Protein AF-A0ABD0NVF2-F1 (afdb_monomer_lite)

Foldseek 3Di:
DPDDDPPDPVPDPPDWDFDFAFPDADPVVFKGWGFTQDIPNHGDPGTDTDIDGD

pLDDT: mean 86.41, std 18.97, range [43.62, 98.81]

Structure (mmCIF, N/CA/C/O backbone):
data_AF-A0ABD0NVF2-F1
#
_entry.id   AF-A0ABD0NVF2-F1
#
loop_
_atom_site.group_PDB
_atom_site.id
_atom_site.type_symbol
_a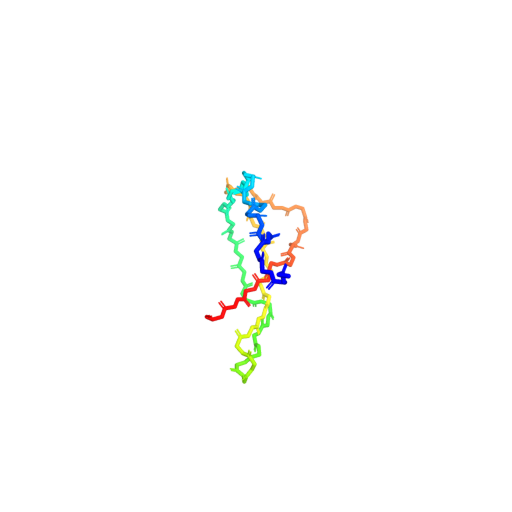tom_site.label_atom_id
_atom_site.label_alt_id
_atom_site.label_comp_id
_atom_site.label_asym_id
_atom_site.label_entity_id
_atom_site.label_seq_id
_atom_site.pdbx_PDB_ins_code
_atom_site.Cartn_x
_atom_site.Cartn_y
_atom_site.Cartn_z
_atom_site.occupancy
_atom_site.B_iso_or_equiv
_atom_site.auth_seq_id
_atom_site.auth_comp_id
_atom_site.auth_asym_id
_atom_site.auth_atom_id
_atom_site.pdbx_PDB_model_num
ATOM 1 N N . THR A 1 1 ? 16.630 38.340 18.963 1.00 43.62 1 THR A N 1
ATOM 2 C CA . THR A 1 1 ? 15.578 38.166 17.955 1.00 43.62 1 THR A CA 1
ATOM 3 C C . THR A 1 1 ? 15.650 36.729 17.526 1.00 43.62 1 THR A C 1
ATOM 5 O O . THR A 1 1 ? 16.483 36.378 16.706 1.00 43.62 1 THR A O 1
ATOM 8 N N . GLU A 1 2 ? 14.930 35.888 18.259 1.00 49.34 2 GLU A N 1
ATOM 9 C CA . GLU A 1 2 ? 14.604 34.532 17.835 1.00 49.34 2 GLU A CA 1
ATOM 10 C C . GLU A 1 2 ? 13.427 34.701 16.885 1.00 49.34 2 GLU A C 1
ATOM 12 O O . GLU A 1 2 ? 12.377 35.116 17.355 1.00 49.34 2 GLU A O 1
ATOM 17 N N . GLU A 1 3 ? 13.623 34.510 15.584 1.00 54.81 3 GLU A N 1
ATOM 18 C CA . GLU A 1 3 ? 12.557 34.228 14.618 1.00 54.81 3 GLU A CA 1
ATOM 19 C C . GLU A 1 3 ? 13.167 34.017 13.227 1.00 54.81 3 GLU A C 1
ATOM 21 O O . GLU A 1 3 ? 14.072 34.741 12.820 1.00 54.81 3 GLU A O 1
ATOM 26 N N . GLU A 1 4 ? 12.631 33.005 12.544 1.00 56.50 4 GLU A N 1
ATOM 27 C CA . GLU A 1 4 ? 12.712 32.749 11.102 1.00 56.50 4 GLU A CA 1
ATOM 28 C C . GLU A 1 4 ? 14.063 32.341 10.497 1.00 56.50 4 GLU A C 1
ATOM 30 O O . GLU A 1 4 ? 14.821 33.156 9.993 1.00 56.50 4 GLU A O 1
ATOM 35 N N . GLU A 1 5 ? 14.274 31.025 10.392 1.00 50.16 5 GLU A N 1
ATOM 36 C CA . GLU A 1 5 ? 14.662 30.425 9.106 1.00 50.16 5 GLU A CA 1
ATOM 37 C C . GLU A 1 5 ? 14.325 28.922 9.099 1.00 50.16 5 GLU A C 1
ATOM 39 O O . GLU A 1 5 ? 15.181 28.042 9.125 1.00 50.16 5 GLU A O 1
ATOM 44 N N . ALA A 1 6 ? 13.029 28.603 9.062 1.00 52.47 6 ALA A N 1
ATOM 45 C CA . ALA A 1 6 ? 12.586 27.343 8.466 1.00 52.47 6 ALA A CA 1
ATOM 46 C C . ALA A 1 6 ? 12.542 27.555 6.945 1.00 52.47 6 ALA A C 1
ATOM 48 O O . ALA A 1 6 ? 11.474 27.608 6.338 1.00 52.47 6 ALA A O 1
ATOM 49 N N . ALA A 1 7 ? 13.715 27.799 6.353 1.00 47.62 7 ALA A N 1
ATOM 50 C CA . ALA A 1 7 ? 13.863 27.937 4.916 1.00 47.62 7 ALA A CA 1
ATOM 51 C C . ALA A 1 7 ? 13.492 26.594 4.276 1.00 47.62 7 ALA A C 1
ATOM 53 O O . ALA A 1 7 ? 14.115 25.567 4.544 1.00 47.62 7 ALA A O 1
ATOM 54 N N . SER A 1 8 ? 12.410 26.632 3.502 1.00 52.62 8 SER A N 1
ATOM 55 C CA . SER A 1 8 ? 11.878 25.563 2.663 1.00 52.62 8 SER A CA 1
ATOM 56 C C . SER A 1 8 ? 12.997 24.746 2.006 1.00 52.62 8 SER A C 1
ATOM 58 O O . SER A 1 8 ? 13.676 25.213 1.097 1.00 52.62 8 SER A O 1
ATOM 60 N N . SER A 1 9 ? 13.168 23.505 2.462 1.00 51.56 9 SER A N 1
ATOM 61 C CA . SER A 1 9 ? 13.908 22.457 1.758 1.00 51.56 9 SER A CA 1
ATOM 62 C C . SER A 1 9 ? 12.961 21.653 0.858 1.00 51.56 9 SER A C 1
ATOM 64 O O . SER A 1 9 ? 13.011 20.427 0.804 1.00 51.56 9 SER A O 1
ATOM 66 N N . GLU A 1 10 ? 12.067 22.342 0.144 1.00 57.31 10 GLU A N 1
ATOM 67 C CA . GLU A 1 10 ? 11.230 21.769 -0.921 1.00 57.31 10 GLU A CA 1
ATOM 68 C C . GLU A 1 10 ? 11.980 21.771 -2.265 1.00 57.31 10 GLU A C 1
ATOM 70 O O . GLU A 1 10 ? 11.397 21.992 -3.325 1.00 57.31 10 GLU A O 1
ATOM 75 N N . GLU A 1 11 ? 13.296 21.548 -2.234 1.00 52.53 11 GLU A N 1
ATOM 76 C CA . GLU A 1 11 ? 14.110 21.402 -3.437 1.00 52.53 11 GLU A CA 1
ATOM 77 C C . GLU A 1 11 ? 13.776 20.049 -4.086 1.00 52.53 11 GLU A C 1
ATOM 79 O O . GLU A 1 11 ? 14.253 18.992 -3.677 1.00 52.53 11 GLU A O 1
ATOM 84 N N . ASP A 1 12 ? 12.866 20.095 -5.060 1.00 55.91 12 ASP A N 1
ATOM 85 C CA . ASP A 1 12 ? 12.512 19.018 -5.987 1.00 55.91 12 ASP A CA 1
ATOM 86 C C . ASP A 1 12 ? 12.165 17.674 -5.326 1.00 55.91 12 ASP A C 1
ATOM 88 O O . ASP A 1 12 ? 12.780 16.632 -5.572 1.00 55.91 12 ASP A O 1
ATOM 92 N N . SER A 1 13 ? 11.090 17.657 -4.531 1.00 71.00 13 SER A N 1
ATOM 93 C CA . SER A 1 13 ? 10.433 16.397 -4.168 1.00 71.00 13 SER A CA 1
ATOM 94 C C . SER A 1 13 ? 9.825 15.756 -5.419 1.00 71.00 13 SER A C 1
ATOM 96 O O . SER A 1 13 ? 8.674 16.010 -5.783 1.00 71.00 13 SER A O 1
ATOM 98 N N . ILE A 1 14 ? 10.616 14.926 -6.106 1.00 84.56 14 ILE A N 1
ATOM 99 C CA . ILE A 1 14 ? 10.173 14.148 -7.264 1.00 84.56 14 ILE A CA 1
ATOM 100 C C . ILE A 1 14 ? 8.950 13.330 -6.841 1.00 84.56 14 ILE A C 1
ATOM 102 O O . ILE A 1 14 ? 9.033 12.416 -6.020 1.00 84.56 14 ILE A O 1
ATOM 106 N N . SER A 1 15 ? 7.797 13.682 -7.405 1.00 87.75 15 SER A N 1
ATOM 107 C CA . SER A 1 15 ? 6.546 12.973 -7.168 1.00 87.75 15 SER A CA 1
ATOM 108 C C . SER A 1 15 ? 6.498 11.717 -8.029 1.00 87.75 15 SER A C 1
ATOM 110 O O . SER A 1 15 ? 6.718 11.783 -9.236 1.00 87.75 15 SER A O 1
ATOM 112 N N . PHE A 1 16 ? 6.165 10.583 -7.416 1.00 89.62 16 PHE A N 1
ATOM 113 C CA . PHE A 1 16 ? 5.953 9.321 -8.119 1.00 89.62 16 PHE A CA 1
ATOM 114 C C . PHE A 1 16 ? 4.492 8.889 -8.025 1.00 89.62 16 PHE A C 1
ATOM 116 O O . PHE A 1 16 ? 3.835 9.045 -6.995 1.00 89.62 16 PHE A O 1
ATOM 123 N N . ARG A 1 17 ? 3.990 8.285 -9.097 1.00 95.25 17 ARG A N 1
ATOM 124 C CA . ARG A 1 17 ? 2.708 7.585 -9.139 1.00 95.25 17 ARG A CA 1
ATOM 125 C C . ARG A 1 17 ? 2.948 6.127 -8.776 1.00 95.25 17 ARG A C 1
ATOM 127 O O . ARG A 1 17 ? 3.677 5.412 -9.460 1.00 95.25 17 ARG A O 1
ATOM 134 N N . GLY A 1 18 ? 2.310 5.674 -7.706 1.00 96.31 18 GLY A N 1
ATOM 135 C CA . GLY A 1 18 ? 2.349 4.283 -7.268 1.00 96.31 18 GLY A CA 1
ATOM 136 C C . GLY A 1 18 ? 0.959 3.674 -7.171 1.00 96.31 18 GLY A C 1
ATOM 137 O O . GLY A 1 18 ? -0.031 4.389 -7.016 1.00 96.31 18 GLY A O 1
ATOM 138 N N . SER A 1 19 ? 0.880 2.347 -7.242 1.00 98.00 19 SER A N 1
ATOM 139 C CA . SER A 1 19 ? -0.331 1.602 -6.890 1.00 98.00 19 SER A CA 1
ATOM 140 C C . SER A 1 19 ? 0.001 0.412 -5.992 1.00 98.00 19 SER A C 1
ATOM 142 O O . SER A 1 19 ? 1.117 -0.115 -5.986 1.00 98.00 19 SER A O 1
ATOM 144 N N . GLY A 1 20 ? -0.968 0.027 -5.169 1.00 97.44 20 GLY A N 1
ATOM 145 C CA . GLY A 1 20 ? -0.802 -0.970 -4.124 1.00 97.44 20 GLY A CA 1
ATOM 146 C C . GLY A 1 20 ? -2.070 -1.119 -3.295 1.00 97.44 20 GLY A C 1
ATOM 147 O O . GLY A 1 20 ? -3.144 -0.680 -3.707 1.00 97.44 20 GLY A O 1
ATOM 148 N N . VAL A 1 21 ? -1.941 -1.720 -2.118 1.00 98.44 21 VAL A N 1
ATOM 149 C CA . VAL A 1 21 ? -3.060 -1.961 -1.195 1.00 98.44 21 VAL A CA 1
ATOM 150 C C . VAL A 1 21 ? -2.780 -1.360 0.177 1.00 98.44 21 VAL A C 1
ATOM 152 O O . VAL A 1 21 ? -1.626 -1.188 0.562 1.00 98.44 21 VAL A O 1
ATOM 155 N N . CYS A 1 22 ? -3.827 -1.057 0.944 1.00 98.44 22 CYS A N 1
ATOM 156 C CA . CYS A 1 22 ? -3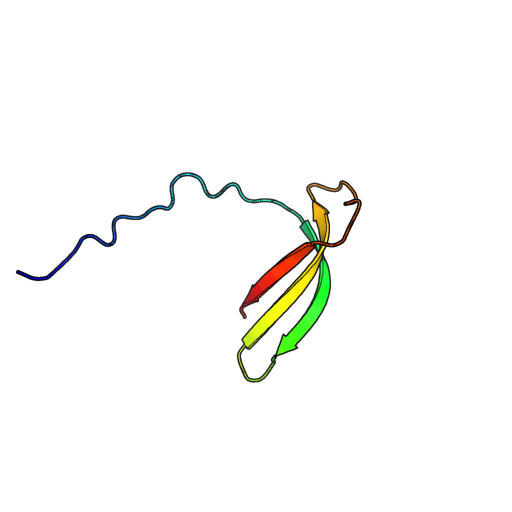.672 -0.690 2.351 1.00 98.44 22 CYS A CA 1
ATOM 157 C C . CYS A 1 22 ? -3.062 -1.868 3.125 1.00 98.44 22 CYS A C 1
ATOM 159 O O . CYS A 1 22 ? -3.672 -2.932 3.201 1.00 98.44 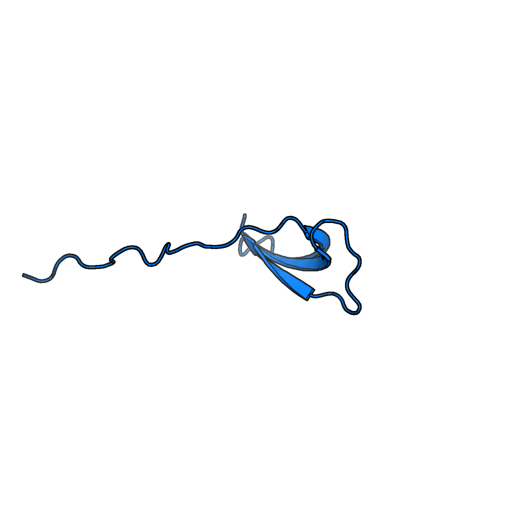22 CYS A O 1
ATOM 161 N N . LYS A 1 23 ? -1.872 -1.677 3.708 1.00 98.50 23 LYS A N 1
ATOM 162 C CA . LYS A 1 23 ? -1.211 -2.687 4.547 1.00 98.50 23 LYS A CA 1
ATOM 163 C C . LYS A 1 23 ? -1.857 -2.721 5.925 1.00 98.50 23 LYS A C 1
ATOM 165 O O . LYS A 1 23 ? -2.218 -3.780 6.426 1.00 98.50 23 LYS A O 1
ATOM 170 N N . TRP A 1 24 ? -2.014 -1.546 6.520 1.00 98.81 24 TRP A N 1
ATOM 171 C CA . TRP A 1 24 ? -2.767 -1.325 7.746 1.00 98.81 24 TRP A CA 1
ATOM 172 C C . TRP A 1 24 ? -3.037 0.168 7.904 1.00 98.81 24 TRP A C 1
ATOM 174 O O . TRP A 1 24 ? -2.290 1.007 7.395 1.00 98.81 24 TRP A O 1
ATOM 184 N N . PHE A 1 25 ? -4.086 0.492 8.653 1.00 98.75 25 PHE A N 1
ATOM 185 C CA . PHE A 1 25 ? -4.416 1.866 8.997 1.00 98.75 25 PHE A CA 1
ATOM 186 C C . PHE A 1 25 ? -4.872 1.943 10.451 1.00 98.75 25 PHE A C 1
ATOM 188 O O . PHE A 1 25 ? -5.761 1.203 10.876 1.00 98.75 25 PHE A O 1
ATOM 195 N N . ASN A 1 26 ? -4.261 2.834 11.228 1.00 98.38 26 ASN A N 1
ATOM 196 C CA . ASN A 1 26 ? -4.717 3.145 12.571 1.00 98.38 26 ASN A CA 1
ATOM 197 C C . ASN A 1 26 ? -5.762 4.257 12.490 1.00 98.38 26 ASN A C 1
ATOM 199 O O . ASN A 1 26 ? -5.425 5.437 12.464 1.00 98.38 26 ASN A O 1
ATOM 203 N N . VAL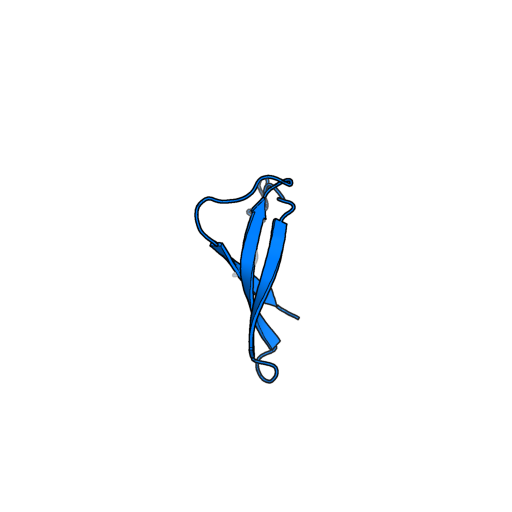 A 1 27 ? -7.038 3.873 12.507 1.00 98.50 27 VAL A N 1
ATOM 204 C CA . VAL A 1 27 ? -8.162 4.818 12.402 1.00 98.50 27 VAL A CA 1
ATOM 205 C C . VAL A 1 27 ? -8.152 5.859 13.525 1.00 98.50 27 VAL A C 1
ATOM 207 O O . VAL A 1 27 ? -8.472 7.016 13.285 1.00 98.50 27 VAL A O 1
ATOM 210 N N . ARG A 1 28 ? -7.754 5.483 14.749 1.00 97.88 28 ARG A N 1
ATOM 211 C CA . ARG A 1 28 ? -7.741 6.415 15.889 1.00 97.88 28 ARG A CA 1
ATOM 212 C C . ARG A 1 28 ? -6.648 7.473 15.758 1.00 97.88 28 ARG A C 1
ATOM 214 O O . ARG A 1 28 ? -6.859 8.602 16.180 1.00 97.88 28 ARG A O 1
ATOM 221 N N . MET A 1 29 ? -5.484 7.083 15.242 1.00 97.94 29 MET A N 1
ATOM 222 C CA . MET A 1 29 ? -4.333 7.977 15.106 1.00 97.94 29 MET A CA 1
ATOM 223 C C . MET A 1 29 ? -4.242 8.650 13.727 1.00 97.94 29 MET A C 1
ATOM 225 O O . MET A 1 29 ? -3.430 9.550 13.568 1.00 97.94 29 MET A O 1
ATOM 229 N N . GLY A 1 30 ? -5.048 8.237 12.743 1.00 98.38 30 GLY A N 1
ATOM 230 C CA . GLY A 1 30 ? -5.148 8.896 11.436 1.00 98.38 30 GLY A CA 1
ATOM 231 C C . GLY A 1 30 ? -3.996 8.615 10.468 1.00 98.38 30 GLY A C 1
ATOM 232 O O . GLY A 1 30 ? -3.789 9.387 9.535 1.00 98.38 30 GLY A O 1
ATOM 233 N N . PHE A 1 31 ? -3.240 7.532 10.665 1.00 98.62 31 PHE A N 1
ATOM 234 C CA . PHE A 1 31 ? -2.118 7.186 9.791 1.00 98.62 31 PHE A CA 1
ATOM 235 C C . PHE A 1 31 ? -1.969 5.682 9.584 1.00 98.62 31 PHE A C 1
ATOM 237 O O . PHE A 1 31 ? -2.484 4.857 10.347 1.00 98.62 31 PHE A O 1
ATOM 244 N N . GLY A 1 32 ? -1.217 5.321 8.554 1.00 98.62 32 GLY A N 1
ATOM 245 C CA . GLY A 1 32 ? -0.940 3.937 8.222 1.00 98.62 32 GLY A CA 1
ATOM 246 C C . GLY A 1 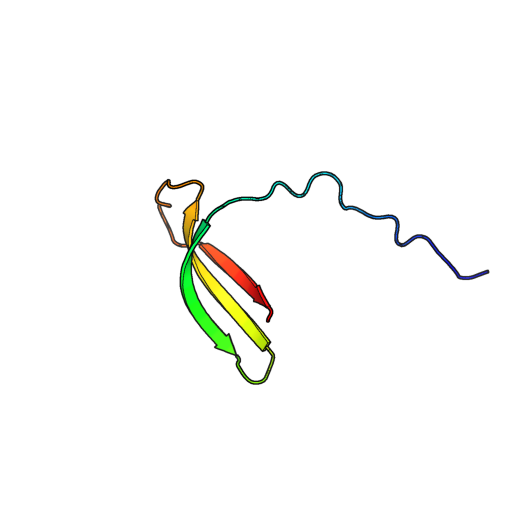32 ? 0.137 3.789 7.167 1.00 98.62 32 GLY A C 1
ATOM 247 O O . GLY A 1 32 ? 0.913 4.708 6.905 1.00 98.62 32 GLY A O 1
ATOM 248 N N . PHE A 1 33 ? 0.156 2.611 6.554 1.00 98.75 33 PHE A N 1
ATOM 249 C CA . PHE A 1 33 ? 1.029 2.318 5.428 1.00 98.75 33 PHE A CA 1
ATOM 250 C C . PHE A 1 33 ? 0.259 1.632 4.305 1.00 98.75 33 PHE A C 1
ATOM 252 O O . PHE A 1 33 ? -0.580 0.754 4.532 1.00 98.75 33 PHE A O 1
ATOM 259 N N . LEU A 1 34 ? 0.602 1.999 3.076 1.00 98.62 34 LEU A N 1
ATOM 260 C CA . LEU A 1 34 ? 0.308 1.215 1.886 1.00 98.62 34 LEU A CA 1
ATOM 261 C C . LEU A 1 34 ? 1.443 0.222 1.647 1.00 98.62 34 LEU A C 1
ATOM 263 O O . LEU A 1 34 ? 2.608 0.520 1.898 1.00 98.62 34 LEU A O 1
ATOM 267 N N . SER A 1 35 ? 1.095 -0.938 1.107 1.00 98.56 35 SER A N 1
ATOM 268 C CA . SER A 1 35 ? 2.031 -1.841 0.454 1.00 98.56 35 SER A CA 1
ATOM 269 C C . SER A 1 35 ? 1.970 -1.558 -1.047 1.00 98.56 35 SER A C 1
ATOM 271 O O . SER A 1 35 ? 1.047 -2.000 -1.736 1.00 98.56 35 SER A O 1
ATOM 273 N N . MET A 1 36 ? 2.902 -0.740 -1.535 1.00 98.44 36 MET A N 1
ATOM 274 C CA . MET A 1 36 ? 3.018 -0.360 -2.942 1.00 98.44 36 MET A CA 1
ATOM 275 C C . MET A 1 36 ? 3.684 -1.485 -3.730 1.00 98.44 36 MET A C 1
ATOM 277 O O . MET A 1 36 ? 4.766 -1.940 -3.369 1.00 98.44 36 MET A O 1
ATOM 281 N N . THR A 1 37 ? 3.053 -1.921 -4.818 1.00 98.44 37 THR A N 1
ATOM 282 C CA . THR A 1 37 ? 3.545 -3.009 -5.680 1.00 98.44 37 THR A CA 1
ATOM 283 C C . THR A 1 37 ? 3.874 -2.546 -7.091 1.00 98.44 37 THR A C 1
ATOM 285 O O . THR A 1 37 ? 4.525 -3.283 -7.824 1.00 98.44 37 THR A O 1
ATOM 288 N N . HIS A 1 38 ? 3.457 -1.335 -7.474 1.00 98.06 38 HIS A N 1
ATOM 289 C CA . HIS A 1 38 ? 3.811 -0.734 -8.755 1.00 98.06 38 HIS A CA 1
ATOM 290 C C . HIS A 1 38 ? 4.303 0.697 -8.573 1.00 98.06 38 HIS A C 1
ATOM 292 O O . HIS A 1 38 ? 3.754 1.444 -7.761 1.00 98.06 38 HIS A O 1
ATOM 298 N N . ARG A 1 39 ? 5.275 1.095 -9.394 1.00 96.31 39 ARG A N 1
ATOM 299 C CA . ARG A 1 39 ? 5.772 2.470 -9.508 1.00 96.31 39 ARG A CA 1
ATOM 300 C C . ARG A 1 39 ? 5.818 2.868 -10.979 1.00 96.31 39 ARG A C 1
ATOM 302 O O . ARG A 1 39 ? 6.403 2.151 -11.781 1.00 96.31 39 ARG A O 1
ATOM 309 N N . GLU A 1 40 ? 5.169 3.973 -11.336 1.00 94.88 40 GLU A N 1
ATOM 310 C CA . GLU A 1 40 ? 4.997 4.436 -12.725 1.00 94.88 40 GLU A CA 1
ATOM 311 C C . GLU A 1 40 ? 4.432 3.352 -13.665 1.00 94.88 40 GLU A C 1
ATOM 313 O O . GLU A 1 40 ? 4.811 3.234 -14.826 1.00 94.88 40 GLU A O 1
ATOM 318 N N . GLY A 1 41 ? 3.533 2.509 -13.142 1.00 92.81 41 GLY A N 1
ATOM 319 C CA . GLY A 1 41 ? 2.935 1.391 -13.881 1.00 92.81 41 GLY A CA 1
ATOM 320 C C . GLY A 1 41 ? 3.812 0.137 -13.997 1.00 92.81 41 GLY A C 1
ATOM 321 O O . GLY A 1 41 ? 3.347 -0.866 -14.530 1.00 92.81 41 GLY A O 1
ATOM 322 N N . ILE A 1 42 ? 5.040 0.154 -13.470 1.00 96.50 42 ILE A N 1
ATOM 323 C CA . ILE A 1 42 ? 5.966 -0.987 -13.480 1.00 96.50 42 ILE A CA 1
ATOM 324 C C . ILE A 1 42 ? 5.832 -1.768 -12.169 1.00 96.50 42 ILE A C 1
ATOM 326 O O . ILE A 1 42 ? 5.904 -1.170 -11.095 1.00 96.50 42 ILE A O 1
ATOM 330 N N . CYS A 1 43 ? 5.665 -3.093 -12.248 1.00 97.38 43 CYS A N 1
ATOM 331 C CA . CYS A 1 43 ? 5.683 -3.977 -11.078 1.00 97.38 43 CYS A CA 1
ATOM 332 C C . CYS A 1 43 ? 7.043 -3.932 -10.368 1.00 97.38 43 CYS A C 1
ATOM 334 O O . CYS A 1 43 ? 8.087 -3.993 -11.015 1.00 97.38 43 CYS A O 1
ATOM 336 N N . LEU A 1 44 ? 7.025 -3.873 -9.040 1.00 96.94 44 LEU A N 1
ATOM 337 C CA . LEU A 1 44 ? 8.213 -3.969 -8.196 1.00 96.94 44 LEU A CA 1
ATOM 338 C C . LEU A 1 44 ? 8.509 -5.435 -7.858 1.00 96.94 44 LEU A C 1
ATOM 340 O O . LEU A 1 44 ? 7.582 -6.213 -7.629 1.00 96.94 44 LEU A O 1
ATOM 344 N N . ASP A 1 45 ? 9.791 -5.792 -7.759 1.00 97.50 45 ASP A N 1
ATOM 345 C CA . ASP A 1 45 ? 10.219 -7.144 -7.359 1.00 97.50 45 ASP A CA 1
ATOM 346 C C . ASP A 1 45 ? 9.766 -7.498 -5.934 1.00 97.50 45 ASP A C 1
ATOM 348 O O . ASP A 1 45 ? 9.468 -8.652 -5.623 1.00 97.50 45 ASP A O 1
ATOM 352 N N . SER A 1 46 ? 9.689 -6.491 -5.060 1.00 97.69 46 SER A N 1
ATOM 353 C CA . SER A 1 46 ? 9.155 -6.606 -3.707 1.00 97.69 46 SER A CA 1
ATOM 354 C C . SER A 1 46 ? 8.270 -5.403 -3.359 1.00 97.69 46 SER A C 1
ATOM 356 O O . SER A 1 46 ? 8.530 -4.287 -3.823 1.00 97.69 46 SER A O 1
ATOM 358 N N . PRO A 1 47 ? 7.209 -5.593 -2.548 1.00 97.88 47 PRO A N 1
ATOM 359 C CA . PRO A 1 47 ? 6.374 -4.481 -2.119 1.00 97.88 47 PRO A CA 1
ATOM 360 C C . PRO A 1 47 ? 7.137 -3.503 -1.223 1.00 97.88 47 PRO A C 1
ATOM 362 O O . PRO A 1 47 ? 7.888 -3.916 -0.338 1.00 97.88 47 PRO A O 1
ATOM 365 N N . VAL A 1 48 ? 6.887 -2.209 -1.411 1.00 97.94 48 VAL A N 1
ATOM 366 C CA . VAL A 1 48 ? 7.492 -1.123 -0.628 1.00 97.94 48 VAL A CA 1
ATOM 367 C C . VAL A 1 48 ? 6.443 -0.494 0.285 1.00 97.94 48 VAL A C 1
ATOM 369 O O . VAL A 1 48 ? 5.303 -0.272 -0.125 1.00 97.94 48 VAL A O 1
ATOM 372 N N . ASP A 1 49 ? 6.831 -0.190 1.521 1.00 98.44 49 ASP A N 1
ATOM 373 C CA . ASP A 1 49 ? 5.971 0.484 2.491 1.00 98.44 49 ASP A CA 1
ATOM 374 C C . ASP A 1 49 ? 5.941 1.996 2.223 1.00 98.44 49 ASP A C 1
ATOM 376 O O . ASP A 1 49 ? 6.972 2.667 2.260 1.00 98.44 49 ASP A O 1
ATOM 380 N N . VAL A 1 50 ? 4.747 2.538 1.976 1.00 98.00 50 VAL A N 1
ATOM 381 C CA . VAL A 1 50 ? 4.525 3.975 1.754 1.00 98.00 50 VAL A CA 1
ATOM 382 C C . VAL A 1 50 ? 3.667 4.524 2.881 1.00 98.00 50 VAL A C 1
ATOM 384 O O . VAL A 1 50 ? 2.546 4.061 3.091 1.00 98.00 50 VAL A O 1
ATOM 387 N N . PHE A 1 51 ? 4.197 5.501 3.612 1.00 97.88 51 PHE A N 1
ATOM 388 C CA . PHE A 1 51 ? 3.468 6.167 4.686 1.00 97.88 51 PHE A CA 1
ATOM 389 C C . PHE A 1 51 ? 2.267 6.941 4.131 1.00 97.88 51 PHE A C 1
ATOM 391 O O . PHE A 1 51 ? 2.373 7.607 3.102 1.00 97.88 51 PHE A O 1
ATOM 398 N N . VAL A 1 52 ? 1.133 6.867 4.829 1.00 98.12 52 VAL A N 1
ATOM 399 C CA . VAL A 1 52 ? -0.074 7.636 4.509 1.00 98.12 52 VAL A CA 1
ATOM 400 C C . VAL A 1 52 ? -0.670 8.271 5.760 1.00 98.12 52 VAL A C 1
ATOM 402 O O . VAL A 1 52 ? -0.693 7.658 6.829 1.00 98.12 52 VAL A O 1
ATOM 405 N N . HIS A 1 53 ? -1.190 9.486 5.600 1.00 97.88 53 HIS A N 1
ATOM 406 C CA . HIS A 1 53 ? -1.879 10.271 6.624 1.00 97.88 53 HIS A CA 1
ATOM 407 C C . HIS A 1 53 ? -3.237 10.741 6.078 1.00 97.88 53 HIS A C 1
ATOM 409 O O . 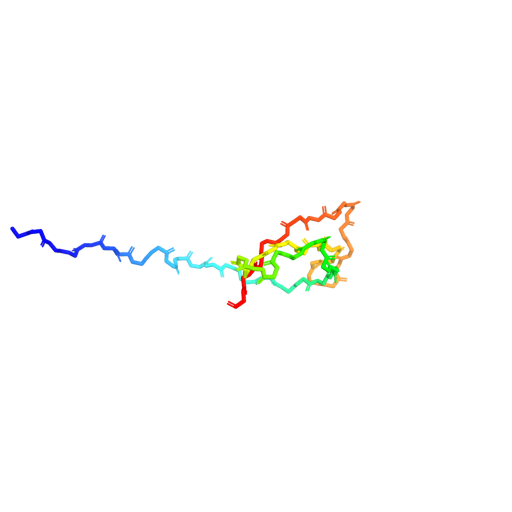HIS A 1 53 ? -3.352 10.959 4.870 1.00 97.88 53 HIS A O 1
ATOM 415 N N . GLN A 1 54 ? -4.250 10.841 6.947 1.00 93.38 54 GLN A N 1
ATOM 416 C CA . GLN A 1 54 ? -5.597 11.327 6.597 1.00 93.38 54 GLN A CA 1
ATOM 417 C C . GLN A 1 54 ? -5.660 12.829 6.304 1.00 93.38 54 GLN A C 1
ATOM 419 O O . GLN A 1 54 ? -4.800 13.573 6.831 1.00 93.38 54 GLN A O 1
#

Radius of gyration: 16.02 Å; chains: 1; bounding box: 24×45×32 Å

Secondary structure (DSSP, 8-state):
----------S------EEEEEEEEETTTTEEEEEEEEETTEEEEEEEEEEEE-

Sequence (54 aa):
TEEEEAASSEEDSISFRGSGVCKWFNVRMGFGFLSMTHREGICLDSPVDVFVHQ

Organism: Cirrhinus mrigala (NCBI:txid683832)

InterPro domains:
  IPR002059 Cold-shock protein Csp, DNA-binding [PS51857] (17-54)
  IPR012340 Nucleic acid-binding, OB-fold [G3DSA:2.40.50.140] (9-54)
  IPR012340 Nucleic acid-binding, OB-fold [SSF50249] (15-54)
  IPR051373 Lin-28 homolog RNA-binding protein [PTHR46109] (5-54)